Protein AF-A0A961UDX6-F1 (afdb_monomer_lite)

Radius of gyration: 28.84 Å; chains: 1; bounding box: 49×38×70 Å

Foldseek 3Di:
DDDDDDDDDPPVLVPPADLVVVLVVLCVVPVPDDPVVSVVVSVVQCPDPVRVSNVVVVVVRVCVVVVCVVVVVDDPVVVVVVVVVVVVVVVVVVVVVVVVCVVVCLPLQQQDQAPVRHGLQAAFLLSLVVSDQLSVLVSVVHPRGDGCNVPDDSVRSVVSVVVSVD

pLDDT: mean 80.29, std 15.86, range [28.66, 96.31]

Secondary structure (DSSP, 8-state):
-----SSS--GGGGGT--HHHHHHHHHHH-TT--HHHHHHHHHHHHTSGGGHHHHHHHHHHHHHHHHHHHH----HHHHHHHHHHHHHHHHHHHHHHHHHHHHH----GGGPBPTTSSBGGG-BHHHHHHH-TTHHHHHTTS-TTSBHHHH--HHHHHHHHHHTT-

Structure (mmCIF, N/CA/C/O backbone):
data_AF-A0A961UDX6-F1
#
_entry.id   AF-A0A961UDX6-F1
#
loop_
_atom_site.group_PDB
_atom_site.id
_atom_site.type_symbol
_atom_site.label_atom_id
_atom_site.label_alt_id
_atom_site.label_comp_id
_atom_site.label_asym_id
_atom_site.label_entity_id
_atom_site.label_seq_id
_atom_site.pdbx_PDB_ins_code
_atom_site.Cartn_x
_atom_site.Cartn_y
_atom_site.Cartn_z
_atom_site.occupancy
_atom_site.B_iso_or_equiv
_atom_site.auth_seq_id
_atom_site.auth_comp_id
_atom_site.auth_asym_id
_atom_site.auth_atom_id
_atom_site.pdbx_PDB_model_num
ATOM 1 N N . MET A 1 1 ? -18.328 -7.928 -26.769 1.00 34.62 1 MET A N 1
ATOM 2 C CA . MET A 1 1 ? -16.933 -7.545 -27.084 1.00 34.62 1 MET A CA 1
ATOM 3 C C . MET A 1 1 ? -16.506 -6.452 -26.120 1.00 34.62 1 MET A C 1
ATOM 5 O O . MET A 1 1 ? -17.179 -5.434 -26.041 1.00 34.62 1 MET A O 1
ATOM 9 N N . LEU A 1 2 ? -15.476 -6.706 -25.313 1.00 28.66 2 LEU A N 1
ATOM 10 C CA . LEU A 1 2 ? -15.042 -5.819 -24.230 1.00 28.66 2 LEU A CA 1
ATOM 11 C C . LEU A 1 2 ? -14.254 -4.624 -24.786 1.00 28.66 2 LEU A C 1
ATOM 13 O O . LEU A 1 2 ? -13.163 -4.793 -25.325 1.00 28.66 2 LEU A O 1
ATOM 17 N N . TYR A 1 3 ? -14.798 -3.418 -24.611 1.00 35.62 3 TYR A N 1
ATOM 18 C CA . TYR A 1 3 ? -14.091 -2.153 -24.811 1.00 35.62 3 TYR A CA 1
ATOM 19 C C . TYR A 1 3 ? -13.040 -1.981 -23.711 1.00 35.62 3 TYR A C 1
ATOM 21 O O . TYR A 1 3 ? -13.365 -1.660 -22.568 1.00 35.62 3 TYR A O 1
ATOM 29 N N . THR A 1 4 ? -11.766 -2.198 -24.039 1.00 41.59 4 THR A N 1
ATOM 30 C CA . THR A 1 4 ? -10.669 -1.954 -23.098 1.00 41.59 4 THR A CA 1
ATOM 31 C C . THR A 1 4 ? -10.015 -0.598 -23.334 1.00 41.59 4 THR A C 1
ATOM 33 O O . THR A 1 4 ? -9.222 -0.453 -24.258 1.00 41.59 4 THR A O 1
ATOM 36 N N . GLY A 1 5 ? -10.338 0.339 -22.441 1.00 35.03 5 GLY A N 1
ATOM 37 C CA . GLY A 1 5 ? -9.462 1.365 -21.865 1.00 35.03 5 GLY A CA 1
ATOM 38 C C . GLY A 1 5 ? -8.325 1.916 -22.724 1.00 35.03 5 GLY A C 1
ATOM 39 O O . GLY A 1 5 ? -7.225 1.372 -22.749 1.00 35.03 5 GLY A O 1
ATOM 40 N N . THR A 1 6 ? -8.599 3.070 -23.317 1.00 43.06 6 THR A N 1
ATOM 41 C CA . THR A 1 6 ? -7.657 4.135 -23.667 1.00 43.06 6 THR A CA 1
ATOM 42 C C . THR A 1 6 ? -6.760 4.522 -22.480 1.00 43.06 6 THR A C 1
ATOM 44 O O . THR A 1 6 ? -7.272 4.721 -21.379 1.00 43.06 6 THR A O 1
ATOM 47 N N . TYR A 1 7 ? -5.469 4.732 -22.760 1.00 42.25 7 TYR A N 1
ATOM 48 C CA . TYR A 1 7 ? -4.386 5.269 -21.912 1.00 42.25 7 TYR A CA 1
ATOM 49 C C . TYR A 1 7 ? -3.498 4.273 -21.149 1.00 42.25 7 TYR A C 1
ATOM 51 O O . TYR A 1 7 ? -3.915 3.605 -20.206 1.00 42.25 7 TYR A O 1
ATOM 59 N N . GLY A 1 8 ? -2.211 4.322 -21.514 1.00 43.28 8 GLY A N 1
ATOM 60 C CA . GLY A 1 8 ? -1.088 3.662 -20.856 1.00 43.28 8 GLY A CA 1
ATOM 61 C C . GLY A 1 8 ? -0.710 2.369 -21.560 1.00 43.28 8 GLY A C 1
ATOM 62 O O . GLY A 1 8 ? -1.565 1.505 -21.739 1.00 43.28 8 GLY A O 1
ATOM 63 N N . ALA A 1 9 ? 0.559 2.238 -21.960 1.00 41.34 9 ALA A N 1
ATOM 64 C CA . ALA A 1 9 ? 1.122 0.975 -22.422 1.00 41.34 9 ALA A CA 1
ATOM 65 C C . ALA A 1 9 ? 0.704 -0.125 -21.436 1.00 41.34 9 ALA A C 1
ATOM 67 O O . ALA A 1 9 ? 1.114 -0.128 -20.272 1.00 41.34 9 ALA A O 1
ATOM 68 N N . LYS A 1 10 ? -0.212 -1.001 -21.868 1.00 45.91 10 LYS A N 1
ATOM 69 C CA . LYS A 1 10 ? -0.637 -2.132 -21.053 1.00 45.91 10 LYS A CA 1
ATOM 70 C C . LYS A 1 10 ? 0.609 -2.953 -20.743 1.00 45.91 10 LYS A C 1
ATOM 72 O O . LYS A 1 10 ? 1.484 -3.109 -21.586 1.00 45.91 10 LYS A O 1
ATOM 77 N N . VAL A 1 11 ? 0.597 -3.539 -19.555 1.00 48.47 11 VAL A N 1
ATOM 78 C CA . VAL A 1 11 ? 1.482 -4.550 -18.943 1.00 48.47 11 VAL A CA 1
ATOM 79 C C . VAL A 1 11 ? 1.931 -5.707 -19.881 1.00 48.47 11 VAL A C 1
ATOM 81 O O . VAL A 1 11 ? 2.651 -6.604 -19.470 1.00 48.47 11 VAL A O 1
ATOM 84 N N . GLN A 1 12 ? 1.536 -5.727 -21.157 1.00 42.12 12 GLN A N 1
ATOM 85 C CA . GLN A 1 12 ? 1.793 -6.802 -22.112 1.00 42.12 12 GLN A CA 1
ATOM 86 C C . GLN A 1 12 ? 3.222 -6.880 -22.671 1.00 42.12 12 GLN A C 1
ATOM 88 O O . GLN A 1 12 ? 3.606 -7.983 -23.049 1.00 42.12 12 GLN A O 1
ATOM 93 N N . SER A 1 13 ? 4.032 -5.814 -22.674 1.00 49.88 13 SER A N 1
ATOM 94 C CA . SER A 1 13 ? 5.446 -5.920 -23.100 1.00 49.88 13 SER A CA 1
ATOM 95 C C . SER A 1 13 ? 6.355 -6.611 -22.065 1.00 49.88 13 SER A C 1
ATOM 97 O O . SER A 1 13 ? 7.518 -6.881 -22.332 1.00 49.88 13 SER A O 1
ATOM 99 N N . TRP A 1 14 ? 5.820 -6.979 -20.894 1.00 50.09 14 TRP A N 1
ATOM 100 C CA . TRP A 1 14 ? 6.578 -7.446 -19.726 1.00 50.09 14 TRP A CA 1
ATOM 101 C C . TRP A 1 14 ? 6.779 -8.968 -19.665 1.00 50.09 14 TRP A C 1
ATOM 103 O O . TRP A 1 14 ? 7.085 -9.500 -18.603 1.00 50.09 14 TRP A O 1
ATOM 113 N N . LYS A 1 15 ? 6.552 -9.705 -20.759 1.00 54.94 15 LYS A N 1
ATOM 114 C CA . LYS A 1 15 ? 6.596 -11.179 -20.715 1.00 54.94 15 LYS A CA 1
ATOM 115 C C . LYS A 1 15 ? 7.962 -11.804 -21.009 1.00 54.94 15 LYS A C 1
ATOM 117 O O . LYS A 1 15 ? 8.092 -12.997 -20.763 1.00 54.94 15 LYS A O 1
ATOM 122 N N . LYS A 1 16 ? 8.944 -11.059 -21.533 1.00 61.50 16 LYS A N 1
ATOM 123 C CA . LYS A 1 16 ? 10.263 -11.625 -21.885 1.00 61.50 16 LYS A CA 1
ATOM 124 C C . LYS A 1 16 ? 11.450 -10.916 -21.227 1.00 61.50 16 LYS A C 1
ATOM 126 O O . LYS A 1 16 ? 12.248 -11.593 -20.595 1.00 61.50 16 LYS A O 1
ATOM 131 N N . ALA A 1 17 ? 11.500 -9.581 -21.247 1.00 72.88 17 ALA A N 1
ATOM 132 C CA . ALA A 1 17 ? 12.573 -8.811 -20.614 1.00 72.88 17 ALA A CA 1
ATOM 133 C C . ALA A 1 17 ? 11.999 -7.672 -19.757 1.00 72.88 17 ALA A C 1
ATOM 135 O O . ALA A 1 17 ? 11.496 -6.674 -20.267 1.00 72.88 17 ALA A O 1
ATOM 136 N N . ASN A 1 18 ? 12.034 -7.834 -18.431 1.00 82.94 18 ASN A N 1
ATOM 137 C CA . ASN A 1 18 ? 11.589 -6.832 -17.461 1.00 82.94 18 ASN A CA 1
ATOM 138 C C . ASN A 1 18 ? 12.797 -6.106 -16.826 1.00 82.94 18 ASN A C 1
ATOM 140 O O . ASN A 1 18 ? 13.431 -6.657 -15.921 1.00 82.94 18 ASN A O 1
ATOM 144 N N . PRO A 1 19 ? 13.107 -4.852 -17.208 1.00 84.25 19 PRO A N 1
ATOM 145 C CA . PRO A 1 19 ? 14.265 -4.124 -16.676 1.00 84.25 19 PRO A CA 1
ATOM 146 C C . PRO A 1 19 ? 14.248 -3.940 -15.150 1.00 84.25 19 PRO A C 1
ATOM 148 O O . PRO A 1 19 ? 15.298 -3.775 -14.529 1.00 84.25 19 PRO A O 1
ATOM 151 N N . ARG A 1 20 ? 13.068 -4.006 -14.509 1.00 85.69 20 ARG A N 1
ATOM 152 C CA . ARG A 1 20 ? 12.970 -3.973 -13.041 1.00 85.69 20 ARG A CA 1
ATOM 153 C C . ARG A 1 20 ? 13.504 -5.240 -12.387 1.00 85.69 20 ARG A C 1
ATOM 155 O O . ARG A 1 20 ? 14.054 -5.150 -11.296 1.00 85.69 20 ARG A O 1
ATOM 162 N N . GLU A 1 21 ? 13.343 -6.397 -13.020 1.00 88.00 21 GLU A N 1
ATOM 163 C CA . GLU A 1 21 ? 13.898 -7.655 -12.513 1.00 88.00 21 GLU A CA 1
ATOM 164 C C . GLU A 1 21 ? 15.419 -7.666 -12.619 1.00 88.00 21 GLU A C 1
ATOM 166 O O . GLU A 1 21 ? 16.085 -8.096 -11.682 1.00 88.00 21 GLU A O 1
ATOM 171 N N . LEU A 1 22 ? 15.978 -7.127 -13.708 1.00 89.06 22 LEU A N 1
ATOM 172 C CA . LEU A 1 22 ? 17.423 -6.928 -13.835 1.00 89.06 22 LEU A CA 1
ATOM 173 C C . LEU A 1 22 ? 17.958 -6.016 -12.719 1.00 89.06 22 LEU A C 1
ATOM 175 O O . LEU A 1 22 ? 18.871 -6.403 -11.995 1.00 89.06 22 LEU A O 1
ATOM 179 N N . LEU A 1 23 ? 17.335 -4.852 -12.505 1.00 91.75 23 LEU A N 1
ATOM 180 C CA . LEU A 1 23 ? 17.730 -3.945 -11.423 1.00 91.75 23 LEU A CA 1
ATOM 181 C C . LEU A 1 23 ? 17.594 -4.593 -10.035 1.00 91.75 23 LEU A C 1
ATOM 183 O O . LEU A 1 23 ? 18.471 -4.422 -9.192 1.00 91.75 23 LEU A O 1
ATOM 187 N N . LYS A 1 24 ? 16.518 -5.350 -9.793 1.00 92.75 24 LYS A N 1
ATOM 188 C CA . LYS A 1 24 ? 16.330 -6.067 -8.528 1.00 92.75 24 LYS A CA 1
ATOM 189 C C . LYS A 1 24 ? 17.439 -7.094 -8.294 1.00 92.75 24 LYS A C 1
ATOM 191 O O . LYS A 1 24 ? 18.025 -7.085 -7.220 1.00 92.75 24 LYS A O 1
ATOM 196 N N . ARG A 1 25 ? 17.779 -7.910 -9.300 1.00 92.88 25 ARG A N 1
ATOM 197 C CA . ARG A 1 25 ? 18.896 -8.868 -9.210 1.00 92.88 25 ARG A CA 1
ATOM 198 C C . ARG A 1 25 ? 20.214 -8.182 -8.845 1.00 92.88 25 ARG A C 1
ATOM 200 O O . ARG A 1 25 ? 20.966 -8.713 -8.038 1.00 92.88 25 ARG A O 1
ATOM 207 N N . LEU A 1 26 ? 20.472 -6.992 -9.389 1.00 94.19 26 LEU A N 1
ATOM 208 C CA . LEU A 1 26 ? 21.683 -6.228 -9.079 1.00 94.19 26 LEU A CA 1
ATOM 209 C C . LEU A 1 26 ? 21.705 -5.691 -7.645 1.00 94.19 26 LEU A C 1
ATOM 211 O O . LEU A 1 26 ? 22.758 -5.736 -7.015 1.00 94.19 26 LEU A O 1
ATOM 215 N N . ILE A 1 27 ? 20.565 -5.218 -7.132 1.00 95.88 27 ILE A N 1
ATOM 216 C CA . ILE A 1 27 ? 20.422 -4.783 -5.733 1.00 95.88 27 ILE A CA 1
ATOM 217 C C . ILE A 1 27 ? 20.616 -5.972 -4.790 1.00 95.88 27 ILE A C 1
ATOM 219 O O . ILE A 1 27 ? 21.406 -5.888 -3.854 1.00 95.88 27 ILE A O 1
ATOM 223 N N . ASP A 1 28 ? 19.935 -7.084 -5.066 1.00 96.25 28 ASP A N 1
ATOM 224 C CA . ASP A 1 28 ? 19.988 -8.287 -4.234 1.00 96.25 28 ASP A CA 1
ATOM 225 C C . ASP A 1 28 ? 21.403 -8.906 -4.243 1.00 96.25 28 ASP A C 1
ATOM 227 O O . ASP A 1 28 ? 21.875 -9.387 -3.215 1.00 96.25 28 ASP A O 1
ATOM 231 N N . GLY A 1 29 ? 22.117 -8.834 -5.375 1.00 96.00 29 GLY A N 1
ATOM 232 C CA . GLY A 1 29 ? 23.511 -9.274 -5.504 1.00 96.00 29 GLY A CA 1
ATOM 233 C C . GLY A 1 29 ? 24.549 -8.328 -4.887 1.00 96.00 29 GLY A C 1
ATOM 234 O O . GLY A 1 29 ? 25.699 -8.723 -4.712 1.00 96.00 29 GLY A O 1
ATOM 235 N N . HIS A 1 30 ? 24.165 -7.095 -4.539 1.00 95.81 30 HIS A N 1
ATOM 236 C CA . HIS A 1 30 ? 25.056 -6.089 -3.954 1.00 95.81 30 HIS A CA 1
ATOM 237 C C . HIS A 1 30 ? 24.346 -5.300 -2.831 1.00 95.81 30 HIS A C 1
ATOM 239 O O . HIS A 1 30 ? 24.138 -4.090 -2.956 1.00 95.81 30 HIS A O 1
ATOM 245 N N . PRO A 1 31 ? 23.993 -5.949 -1.704 1.00 93.00 31 PRO A N 1
ATOM 246 C CA . PRO A 1 31 ? 23.077 -5.404 -0.690 1.00 93.00 31 PRO A CA 1
ATOM 247 C C . PRO A 1 31 ? 23.581 -4.152 0.046 1.00 93.00 31 PRO A C 1
ATOM 249 O O . PRO A 1 31 ? 22.808 -3.482 0.727 1.00 93.00 31 PRO A O 1
ATOM 252 N N . SER A 1 32 ? 24.866 -3.817 -0.080 1.00 95.56 32 SER A N 1
ATOM 253 C CA . SER A 1 32 ? 25.478 -2.619 0.516 1.00 95.56 32 SER A CA 1
ATOM 254 C C . SER A 1 32 ? 26.075 -1.670 -0.522 1.00 95.56 32 SER A C 1
ATOM 256 O O . SER A 1 32 ? 26.763 -0.720 -0.156 1.00 95.56 32 SER A O 1
ATOM 258 N N . ALA A 1 33 ? 25.851 -1.921 -1.815 1.00 95.06 33 ALA A N 1
ATOM 259 C CA . ALA A 1 33 ? 26.366 -1.047 -2.852 1.00 95.06 33 ALA A CA 1
ATOM 260 C C . ALA A 1 33 ? 25.621 0.286 -2.885 1.00 95.06 33 ALA A C 1
ATOM 262 O O . ALA A 1 33 ? 24.397 0.366 -2.759 1.00 95.06 33 ALA A O 1
ATOM 263 N N . GLU A 1 34 ? 26.377 1.348 -3.135 1.00 96.19 34 GLU A N 1
ATOM 264 C CA . GLU A 1 34 ? 25.799 2.655 -3.379 1.00 96.19 34 GLU A CA 1
ATOM 265 C C . GLU A 1 34 ? 25.036 2.695 -4.707 1.00 96.19 34 GLU A C 1
ATOM 267 O O . GLU A 1 34 ? 25.327 1.984 -5.673 1.00 96.19 34 GLU A O 1
ATOM 272 N N . LYS A 1 35 ? 24.076 3.617 -4.792 1.00 95.81 35 LYS A N 1
ATOM 273 C CA . LYS A 1 35 ? 23.273 3.838 -5.999 1.00 95.81 35 LYS A CA 1
ATOM 274 C C . LYS A 1 35 ? 24.127 4.112 -7.247 1.00 95.81 35 LYS A C 1
ATOM 276 O O . LYS A 1 35 ? 23.757 3.688 -8.338 1.00 95.81 35 LYS A O 1
ATOM 281 N N . SER A 1 36 ? 25.231 4.842 -7.097 1.00 95.94 36 SER A N 1
ATOM 282 C CA . SER A 1 36 ? 26.183 5.162 -8.172 1.00 95.94 36 SER A CA 1
ATOM 283 C C . SER A 1 36 ? 26.792 3.893 -8.773 1.00 95.94 36 SER A C 1
ATOM 285 O O . SER A 1 36 ? 26.788 3.726 -9.991 1.00 95.94 36 SER A O 1
ATOM 287 N N . PHE A 1 37 ? 27.229 2.969 -7.919 1.00 96.31 37 PHE A N 1
ATOM 288 C CA . PHE A 1 37 ? 27.747 1.667 -8.319 1.00 96.31 37 PHE A CA 1
ATOM 289 C C . PHE A 1 37 ? 26.682 0.837 -9.043 1.00 96.31 37 PHE A C 1
ATOM 291 O O . PHE A 1 37 ? 26.925 0.338 -10.139 1.00 96.31 37 PHE A O 1
ATOM 298 N N . LEU A 1 38 ? 25.473 0.749 -8.479 1.00 95.56 38 LEU A N 1
ATOM 299 C CA . LEU A 1 38 ? 24.367 0.002 -9.087 1.00 95.56 38 LEU A CA 1
ATOM 300 C C . LEU A 1 38 ? 23.971 0.555 -10.462 1.00 95.56 38 LEU A C 1
ATOM 302 O O . LEU A 1 38 ? 23.612 -0.214 -11.347 1.00 95.56 38 LEU A O 1
ATOM 306 N N . LEU A 1 39 ? 24.061 1.873 -10.666 1.00 93.81 39 LEU A N 1
ATOM 307 C CA . LEU A 1 39 ? 23.821 2.496 -11.968 1.00 93.81 39 LEU A CA 1
ATOM 308 C C . LEU A 1 39 ? 24.879 2.089 -13.000 1.00 93.81 39 LEU A C 1
ATOM 310 O O . LEU A 1 39 ? 24.526 1.791 -14.140 1.00 93.81 39 LEU A O 1
ATOM 314 N N . VAL A 1 40 ? 26.156 2.069 -12.609 1.00 96.00 40 VAL A N 1
ATOM 315 C CA . VAL A 1 40 ? 27.245 1.604 -13.482 1.00 96.00 40 VAL A CA 1
ATOM 316 C C . VAL A 1 40 ? 27.038 0.134 -13.840 1.00 96.00 40 VAL A C 1
ATOM 318 O O . VAL A 1 40 ? 27.060 -0.201 -15.019 1.00 96.00 40 VAL A O 1
ATOM 321 N N . LYS A 1 41 ? 26.721 -0.717 -12.858 1.00 94.50 41 LYS A N 1
ATOM 322 C CA . LYS A 1 41 ? 26.436 -2.140 -13.092 1.00 94.50 41 LYS A CA 1
ATOM 323 C C . LYS A 1 41 ? 25.220 -2.379 -13.969 1.00 94.50 41 LYS A C 1
ATOM 325 O O . LYS A 1 41 ? 25.289 -3.171 -14.898 1.00 94.50 41 LYS A O 1
ATOM 330 N N . LEU A 1 42 ? 24.132 -1.650 -13.743 1.00 93.69 42 LEU A N 1
ATOM 331 C CA . LEU A 1 42 ? 22.964 -1.730 -14.612 1.00 93.69 42 LEU A CA 1
ATOM 332 C C . LEU A 1 42 ? 23.318 -1.341 -16.049 1.00 93.69 42 LEU A C 1
ATOM 334 O O . LEU A 1 42 ? 22.865 -1.987 -16.985 1.00 93.69 42 LEU A O 1
ATOM 338 N N . ARG A 1 43 ? 24.130 -0.295 -16.229 1.00 92.19 43 ARG A N 1
ATOM 339 C CA . ARG A 1 43 ? 24.589 0.118 -17.553 1.00 92.19 43 ARG A CA 1
ATOM 340 C C . ARG A 1 43 ? 25.409 -0.988 -18.218 1.00 92.19 43 ARG A C 1
ATOM 342 O O . ARG A 1 43 ? 25.123 -1.309 -19.362 1.00 92.19 43 ARG A O 1
ATOM 349 N N . GLU A 1 44 ? 26.388 -1.558 -17.519 1.00 93.19 44 GLU A N 1
ATOM 350 C CA . GLU A 1 44 ? 27.204 -2.673 -18.024 1.00 93.19 44 GLU A CA 1
ATOM 351 C C . GLU A 1 44 ? 26.328 -3.848 -18.484 1.00 93.19 44 GLU A C 1
ATOM 353 O O . GLU A 1 44 ? 26.460 -4.297 -19.619 1.00 93.19 44 GLU A O 1
ATOM 358 N N . GLU A 1 45 ? 25.372 -4.269 -17.654 1.00 91.44 45 GLU A N 1
ATOM 359 C CA . GLU A 1 45 ? 24.449 -5.365 -17.972 1.00 91.44 45 GLU A CA 1
ATOM 360 C C . GLU A 1 45 ? 23.564 -5.074 -19.187 1.00 91.44 45 GLU A C 1
ATOM 362 O O . GLU A 1 45 ? 23.335 -5.965 -19.997 1.00 91.44 45 GLU A O 1
ATOM 367 N N . LEU A 1 46 ? 23.072 -3.839 -19.341 1.00 89.50 46 LEU A N 1
ATOM 368 C CA . LEU A 1 46 ? 22.216 -3.448 -20.469 1.00 89.50 46 LEU A CA 1
ATOM 369 C C . LEU A 1 46 ? 22.958 -3.400 -21.810 1.00 89.50 46 LEU A C 1
ATOM 371 O O . LEU A 1 46 ? 22.321 -3.518 -22.853 1.00 89.50 46 LEU A O 1
ATOM 375 N N . PHE A 1 47 ? 24.275 -3.187 -21.791 1.00 87.81 47 PHE A N 1
ATOM 376 C CA . PHE A 1 47 ? 25.114 -3.200 -22.992 1.00 87.81 47 PHE A CA 1
ATOM 377 C C . PHE A 1 47 ? 25.702 -4.584 -23.297 1.00 87.81 47 PHE A C 1
ATOM 379 O O . PHE A 1 47 ? 26.387 -4.736 -24.306 1.00 87.81 47 PHE A O 1
ATOM 386 N N . HIS A 1 48 ? 25.435 -5.589 -22.460 1.00 89.31 48 HIS A N 1
ATOM 387 C CA . HIS A 1 48 ? 25.821 -6.967 -22.731 1.00 89.31 48 HIS A CA 1
ATOM 388 C C . HIS A 1 48 ? 24.936 -7.561 -23.839 1.00 89.31 48 HIS A C 1
ATOM 390 O O . HIS A 1 48 ? 23.714 -7.414 -23.798 1.00 89.31 48 HIS A O 1
ATOM 396 N N . GLU A 1 49 ? 25.533 -8.252 -24.815 1.00 79.62 49 GLU A N 1
ATOM 397 C CA . GLU A 1 49 ? 24.821 -8.750 -26.008 1.00 79.62 49 GLU A CA 1
ATOM 398 C C . GLU A 1 49 ? 23.652 -9.685 -25.655 1.00 79.62 49 GLU A C 1
ATOM 400 O O . GLU A 1 49 ? 22.575 -9.589 -26.239 1.00 79.62 49 GLU A O 1
ATOM 405 N N . GLU A 1 50 ? 23.821 -10.522 -24.629 1.00 82.75 50 GLU A N 1
ATOM 406 C CA . GLU A 1 50 ? 22.784 -11.446 -24.136 1.00 82.75 50 GLU A CA 1
ATOM 407 C C . GLU A 1 50 ? 21.584 -10.746 -23.468 1.00 82.75 50 GLU A C 1
ATOM 409 O O . GLU A 1 50 ? 20.539 -11.360 -23.265 1.00 82.75 50 GLU A O 1
ATOM 414 N N . ASN A 1 51 ? 21.714 -9.461 -23.131 1.00 84.69 51 ASN A N 1
ATOM 415 C CA . ASN A 1 51 ? 20.710 -8.681 -22.407 1.00 84.69 51 ASN A CA 1
ATOM 416 C C . ASN A 1 51 ? 20.088 -7.565 -23.263 1.00 84.69 51 ASN A C 1
ATOM 418 O O . ASN A 1 51 ? 19.367 -6.716 -22.728 1.00 84.69 51 ASN A O 1
ATOM 422 N N . ILE A 1 52 ? 20.333 -7.552 -24.578 1.00 85.50 52 ILE A N 1
ATOM 423 C CA . ILE A 1 52 ? 19.878 -6.481 -25.478 1.00 85.50 52 ILE A CA 1
ATOM 424 C C . ILE A 1 52 ? 18.357 -6.258 -25.425 1.00 85.50 52 ILE A C 1
ATOM 426 O O . ILE A 1 52 ? 17.896 -5.118 -25.485 1.00 85.50 52 ILE A O 1
ATOM 430 N N . GLU A 1 53 ? 17.578 -7.317 -25.184 1.00 85.38 53 GLU A N 1
ATOM 431 C CA . GLU A 1 53 ? 16.118 -7.245 -25.038 1.00 85.38 53 GLU A CA 1
ATOM 432 C C . GLU A 1 53 ? 15.681 -6.317 -23.884 1.00 85.38 53 GLU A C 1
ATOM 434 O O . GLU A 1 53 ? 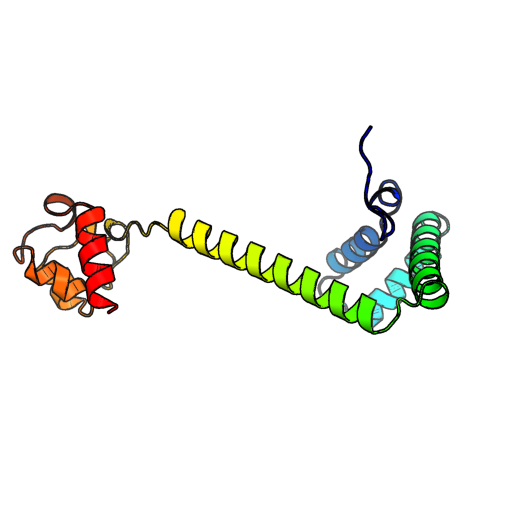14.650 -5.645 -23.970 1.00 85.38 53 GLU A O 1
ATOM 439 N N . TYR A 1 54 ? 16.465 -6.226 -22.798 1.00 85.25 54 TYR A N 1
ATOM 440 C CA . TYR A 1 54 ? 16.176 -5.301 -21.697 1.00 85.25 54 TYR A CA 1
ATOM 441 C C . TYR A 1 54 ? 16.375 -3.844 -22.118 1.00 85.25 54 TYR A C 1
ATOM 443 O O . TYR A 1 54 ? 15.583 -2.980 -21.731 1.00 85.25 54 TYR A O 1
ATOM 451 N N . LEU A 1 55 ? 17.415 -3.563 -22.908 1.00 86.19 55 LEU A N 1
ATOM 452 C CA . LEU A 1 55 ? 17.694 -2.224 -23.418 1.00 86.19 55 LEU A CA 1
ATOM 453 C C . LEU A 1 55 ? 16.606 -1.776 -24.398 1.00 86.19 55 LEU A C 1
ATOM 455 O O . LEU A 1 55 ? 16.085 -0.667 -24.262 1.00 86.19 55 LEU A O 1
ATOM 459 N N . GLU A 1 56 ? 16.207 -2.649 -25.324 1.00 85.44 56 GLU A N 1
ATOM 460 C CA . GLU A 1 56 ? 15.107 -2.390 -26.259 1.00 85.44 56 GLU A CA 1
ATOM 461 C C . GLU A 1 56 ? 13.804 -2.072 -25.516 1.00 85.44 56 GLU A C 1
ATOM 463 O O . GLU A 1 56 ? 13.177 -1.043 -25.780 1.00 85.44 56 GLU A O 1
ATOM 468 N N . ALA A 1 57 ? 13.449 -2.875 -24.506 1.00 85.31 57 ALA A N 1
ATOM 469 C CA . ALA A 1 57 ? 12.265 -2.640 -23.682 1.00 85.31 57 ALA A CA 1
ATOM 470 C C . ALA A 1 57 ? 12.319 -1.295 -22.930 1.00 85.31 57 ALA A C 1
ATOM 472 O O . ALA A 1 57 ? 11.304 -0.597 -22.811 1.00 85.31 57 ALA A O 1
ATOM 473 N N . MET A 1 58 ? 13.493 -0.895 -22.422 1.00 85.56 58 MET A N 1
ATOM 474 C CA . MET A 1 58 ? 13.670 0.410 -21.772 1.00 85.56 58 MET A CA 1
ATOM 475 C C . MET A 1 58 ? 13.503 1.572 -22.754 1.00 85.56 58 MET A C 1
ATOM 477 O O . MET A 1 58 ? 12.853 2.565 -22.411 1.00 85.56 58 MET A O 1
ATOM 481 N N . ILE A 1 59 ? 14.069 1.453 -23.958 1.00 87.31 59 ILE A N 1
ATOM 482 C CA . ILE A 1 59 ? 13.976 2.471 -25.009 1.00 87.31 59 ILE A CA 1
ATOM 483 C C . ILE A 1 59 ? 12.532 2.610 -25.486 1.00 87.31 59 ILE A C 1
ATOM 485 O O . ILE A 1 59 ? 12.023 3.729 -25.536 1.00 87.31 59 ILE A O 1
ATOM 489 N N . GLU A 1 60 ? 11.849 1.501 -25.773 1.00 84.75 60 GLU A N 1
ATOM 490 C CA . GLU A 1 60 ? 10.450 1.503 -26.206 1.00 84.75 60 GLU A CA 1
ATOM 491 C C . GLU A 1 60 ? 9.554 2.169 -25.152 1.00 84.75 60 GLU A C 1
ATOM 493 O O . GLU A 1 60 ? 8.769 3.069 -25.465 1.00 84.75 60 GLU A O 1
ATOM 498 N N . TYR A 1 61 ? 9.721 1.807 -23.876 1.00 82.88 61 TYR A N 1
ATOM 499 C CA . TYR A 1 61 ? 8.973 2.417 -22.778 1.00 82.88 61 TYR A CA 1
ATOM 500 C C . TYR A 1 61 ? 9.241 3.920 -22.654 1.00 82.88 61 TYR A C 1
ATOM 502 O O . TYR A 1 61 ? 8.306 4.715 -22.494 1.00 82.88 61 TYR A O 1
ATOM 510 N N . TRP A 1 62 ? 10.513 4.324 -22.704 1.00 87.12 62 TRP A N 1
ATOM 511 C CA . TRP A 1 62 ? 10.879 5.734 -22.654 1.00 87.12 62 TRP A CA 1
ATOM 512 C C . TRP A 1 62 ? 10.260 6.487 -23.834 1.00 87.12 62 TRP A C 1
ATOM 514 O O . TRP A 1 62 ? 9.628 7.525 -23.624 1.00 87.12 62 TRP A O 1
ATOM 524 N N . PHE A 1 63 ? 10.367 5.944 -25.047 1.00 86.00 63 PHE A N 1
ATOM 525 C CA . PHE A 1 63 ? 9.829 6.553 -26.254 1.00 86.00 63 PHE A CA 1
ATOM 526 C C . PHE A 1 63 ? 8.315 6.719 -26.162 1.00 86.00 63 PHE A C 1
ATOM 528 O O . PHE A 1 63 ? 7.834 7.839 -26.275 1.00 86.00 63 PHE A O 1
ATOM 535 N N . ILE A 1 64 ? 7.562 5.652 -25.878 1.00 81.94 64 ILE A N 1
ATOM 536 C CA . ILE A 1 64 ? 6.095 5.691 -25.802 1.00 81.94 64 ILE A CA 1
ATOM 537 C C . ILE A 1 64 ? 5.628 6.739 -24.785 1.00 81.94 64 ILE A C 1
ATOM 539 O O . ILE A 1 64 ? 4.767 7.567 -25.092 1.00 81.94 64 ILE A O 1
ATOM 543 N N . ASN A 1 65 ? 6.213 6.761 -23.585 1.00 79.62 65 ASN A N 1
ATOM 544 C CA . ASN A 1 65 ? 5.798 7.708 -22.548 1.00 79.62 65 ASN A CA 1
ATOM 545 C C . ASN A 1 65 ? 6.091 9.162 -22.914 1.00 79.62 65 ASN A C 1
ATOM 547 O O . ASN A 1 65 ? 5.248 10.036 -22.691 1.00 79.62 65 ASN A O 1
ATOM 551 N N . ASN A 1 66 ? 7.267 9.433 -23.480 1.00 82.19 66 ASN A N 1
ATOM 552 C CA . ASN A 1 66 ? 7.643 10.790 -23.862 1.00 82.19 66 ASN A CA 1
ATOM 553 C C . ASN A 1 66 ? 6.900 11.236 -25.121 1.00 82.19 66 ASN A C 1
ATOM 555 O O . ASN A 1 66 ? 6.370 12.343 -25.152 1.00 82.19 66 ASN A O 1
ATOM 559 N N . TYR A 1 67 ? 6.765 10.362 -26.116 1.00 82.75 67 TYR A N 1
ATOM 560 C CA . TYR A 1 67 ? 6.002 10.619 -27.331 1.00 82.75 67 TYR A CA 1
ATOM 561 C C . TYR A 1 67 ? 4.551 10.966 -27.001 1.00 82.75 67 TYR A C 1
ATOM 563 O O . TYR A 1 67 ? 4.061 12.014 -27.420 1.00 82.75 67 TYR A O 1
ATOM 571 N N . HIS A 1 68 ? 3.874 10.166 -26.169 1.00 75.81 68 HIS A N 1
ATOM 572 C CA . HIS A 1 68 ? 2.514 10.493 -25.745 1.00 75.81 68 HIS A CA 1
ATOM 573 C C . HIS A 1 68 ? 2.450 11.802 -24.961 1.00 75.81 68 HIS A C 1
ATOM 575 O O . HIS A 1 68 ? 1.551 12.595 -25.216 1.00 75.81 68 HIS A O 1
ATOM 581 N N . SER A 1 69 ? 3.400 12.074 -24.063 1.00 73.12 69 SER A N 1
ATOM 582 C CA . SER A 1 69 ? 3.437 13.346 -23.327 1.00 73.12 69 SER A CA 1
ATOM 583 C C . SER A 1 69 ? 3.653 14.568 -24.231 1.00 73.12 69 SER A C 1
ATOM 585 O O . SER A 1 69 ? 3.272 15.684 -23.858 1.00 73.12 69 SER A O 1
ATOM 587 N N . LEU A 1 70 ? 4.313 14.393 -25.374 1.00 78.94 70 LEU A N 1
ATOM 588 C CA . LEU A 1 70 ? 4.623 15.468 -26.311 1.00 78.94 70 LEU A CA 1
ATOM 589 C C . LEU A 1 70 ? 3.508 15.673 -27.341 1.00 78.94 70 LEU A C 1
ATOM 591 O O . LEU A 1 70 ? 3.119 16.814 -27.574 1.00 78.94 70 LEU A O 1
ATOM 595 N N . VAL A 1 71 ? 2.972 14.589 -27.905 1.00 78.50 71 VAL A N 1
ATOM 596 C CA . VAL A 1 71 ? 1.930 14.618 -28.945 1.00 78.50 71 VAL A CA 1
ATOM 597 C C . VAL A 1 71 ? 0.543 14.808 -28.344 1.00 78.50 71 VAL A C 1
ATOM 599 O O . VAL A 1 71 ? -0.232 15.644 -28.799 1.00 78.50 71 VAL A O 1
ATOM 602 N N . PHE A 1 72 ? 0.238 14.079 -27.275 1.00 68.06 72 PHE A N 1
ATOM 603 C CA . PHE A 1 72 ? -1.002 14.230 -26.530 1.00 68.06 72 PHE A CA 1
ATOM 604 C C . PHE A 1 72 ? -0.701 15.068 -25.297 1.00 68.06 72 PHE A C 1
ATOM 606 O O . PHE A 1 72 ? -0.511 14.555 -24.197 1.00 68.06 72 PHE A O 1
ATOM 613 N N . ARG A 1 73 ? -0.651 16.390 -25.470 1.00 64.94 73 ARG A N 1
ATOM 614 C CA . ARG A 1 73 ? -0.753 17.311 -24.337 1.00 64.94 73 ARG A CA 1
ATOM 615 C C . ARG A 1 73 ? -2.240 17.499 -24.036 1.00 64.94 73 ARG A C 1
ATOM 617 O O . ARG A 1 73 ? -2.843 18.367 -24.661 1.00 64.94 73 ARG A O 1
ATOM 624 N N . PRO A 1 74 ? -2.841 16.745 -23.090 1.00 61.28 74 PRO A N 1
ATOM 625 C CA . PRO A 1 74 ? -4.195 17.046 -22.653 1.00 61.28 74 PRO A CA 1
ATOM 626 C C . PRO A 1 74 ? -4.233 18.500 -22.207 1.00 61.28 74 PRO A C 1
ATOM 628 O O . PRO A 1 74 ? -3.279 18.980 -21.563 1.00 61.28 74 PRO A O 1
ATOM 631 N N . ASN A 1 75 ? -5.306 19.196 -22.574 1.00 71.44 75 ASN A N 1
ATOM 632 C CA . ASN A 1 75 ? -5.467 20.582 -22.173 1.00 71.44 75 ASN A CA 1
ATOM 633 C C . ASN A 1 75 ? -5.485 20.644 -20.629 1.00 71.44 75 ASN A C 1
ATOM 635 O O . ASN A 1 75 ? -5.752 19.652 -19.942 1.00 71.44 75 ASN A O 1
ATOM 639 N N . ARG A 1 76 ? -5.172 21.805 -20.049 1.00 69.75 76 ARG A N 1
ATOM 640 C CA . ARG A 1 76 ? -5.063 21.956 -18.587 1.00 69.75 76 ARG A CA 1
ATOM 641 C C . ARG A 1 76 ? -6.316 21.470 -17.837 1.00 69.75 76 ARG A C 1
ATOM 643 O O . ARG A 1 76 ? -6.191 20.825 -16.803 1.00 69.75 76 ARG A O 1
ATOM 650 N N . GLN A 1 77 ? -7.505 21.692 -18.396 1.00 69.38 77 GLN A N 1
ATOM 651 C CA . GLN A 1 77 ? -8.775 21.261 -17.807 1.00 69.38 77 GLN A CA 1
ATOM 652 C C . GLN A 1 77 ? -8.939 19.733 -17.813 1.00 69.38 77 GLN A C 1
ATOM 654 O O . GLN A 1 77 ? -9.480 19.170 -16.863 1.00 69.38 77 GLN A O 1
ATOM 659 N N . GLU A 1 78 ? -8.461 19.040 -18.846 1.00 71.88 78 GLU A N 1
ATOM 660 C CA . GLU A 1 78 ? -8.492 17.573 -18.914 1.00 71.88 78 GLU A CA 1
ATOM 661 C C . GLU A 1 78 ? -7.546 16.941 -17.888 1.00 71.88 78 GLU A C 1
ATOM 663 O O . GLU A 1 78 ? -7.906 15.955 -17.237 1.00 71.88 78 GLU A O 1
ATOM 668 N N . ARG A 1 79 ? -6.371 17.549 -17.669 1.00 66.69 79 ARG A N 1
ATOM 669 C CA . ARG A 1 79 ? -5.438 17.133 -16.608 1.00 66.69 79 ARG A CA 1
ATOM 670 C C . ARG A 1 79 ? -6.058 17.293 -15.226 1.00 66.69 79 ARG A C 1
ATOM 672 O O . ARG A 1 79 ? -6.020 16.349 -14.439 1.00 66.69 79 ARG A O 1
ATOM 679 N N . ASP A 1 80 ? -6.684 18.436 -14.960 1.00 69.88 80 ASP A N 1
ATOM 680 C CA . ASP A 1 80 ? -7.319 18.715 -13.669 1.00 69.88 80 ASP A CA 1
ATOM 681 C C . ASP A 1 80 ? -8.501 17.771 -13.400 1.00 69.88 80 ASP A C 1
ATOM 683 O O . ASP A 1 80 ? -8.663 17.268 -12.284 1.00 69.88 80 ASP A O 1
ATOM 687 N N . ARG A 1 81 ? -9.307 17.464 -14.427 1.00 72.12 81 ARG A N 1
ATOM 688 C CA . ARG A 1 81 ? -10.398 16.477 -14.334 1.00 72.12 81 ARG A CA 1
ATOM 689 C C . ARG A 1 81 ? -9.867 15.073 -14.053 1.00 72.12 81 ARG A C 1
ATOM 691 O O . ARG A 1 81 ? -10.379 14.406 -13.154 1.00 72.12 81 ARG A O 1
ATOM 698 N N . SER A 1 82 ? -8.829 14.644 -14.770 1.00 72.94 82 SER A N 1
ATOM 699 C CA . SER A 1 82 ? -8.191 13.338 -14.569 1.00 72.94 82 SER A CA 1
ATOM 700 C C . SER A 1 82 ? -7.575 13.213 -13.171 1.00 72.94 82 SER A C 1
ATOM 702 O O . SER A 1 82 ? -7.787 12.216 -12.479 1.00 72.94 82 SER A O 1
ATOM 704 N N . HIS A 1 83 ? -6.898 14.262 -12.695 1.00 72.62 83 HIS A N 1
ATOM 705 C CA . HIS A 1 83 ? -6.314 14.297 -11.357 1.00 72.62 83 HIS A CA 1
ATOM 706 C C . HIS A 1 83 ? -7.382 14.209 -10.259 1.00 72.62 83 HIS A C 1
ATOM 708 O O . HIS A 1 83 ? -7.272 13.374 -9.360 1.00 72.62 83 HIS A O 1
ATOM 714 N N . LYS A 1 84 ? -8.463 14.996 -10.365 1.00 75.00 84 LYS A N 1
ATOM 715 C CA . LYS A 1 84 ? -9.600 14.925 -9.431 1.00 75.00 84 LYS A CA 1
ATOM 716 C C . LYS A 1 84 ? -10.281 13.555 -9.459 1.00 75.00 84 LYS A C 1
ATOM 718 O O . LYS A 1 84 ? -10.628 13.030 -8.405 1.00 75.00 84 LYS A O 1
ATOM 723 N N . ALA A 1 85 ? -10.445 12.944 -10.633 1.00 76.00 85 ALA A N 1
ATOM 724 C CA . ALA A 1 85 ? -11.014 11.601 -10.756 1.00 76.00 85 ALA A CA 1
ATOM 725 C C . ALA A 1 85 ? -10.117 10.530 -10.109 1.00 76.00 85 ALA A C 1
ATOM 727 O O . ALA A 1 85 ? -10.614 9.639 -9.417 1.00 76.00 85 ALA A O 1
ATOM 728 N N . LYS A 1 86 ? -8.792 10.640 -10.276 1.00 75.50 86 LYS A N 1
ATOM 729 C CA . LYS A 1 86 ? -7.814 9.755 -9.630 1.00 75.50 86 LYS A CA 1
ATOM 730 C C . LYS A 1 86 ? -7.825 9.923 -8.111 1.00 75.50 86 LYS A C 1
ATOM 732 O O . LYS A 1 86 ? -7.879 8.919 -7.409 1.00 75.50 86 LYS A O 1
ATOM 737 N N . GLN A 1 87 ? -7.846 11.158 -7.608 1.00 74.19 87 GLN A N 1
ATOM 738 C CA . GLN A 1 87 ? -7.963 11.434 -6.173 1.00 74.19 87 GLN A CA 1
ATOM 739 C C . GLN A 1 87 ? -9.246 10.843 -5.588 1.00 74.19 87 GLN A C 1
ATOM 741 O O . GLN A 1 87 ? -9.163 10.133 -4.595 1.00 74.19 87 GLN A O 1
ATOM 746 N N . ARG A 1 88 ? -10.396 11.039 -6.249 1.00 76.25 88 ARG A N 1
ATOM 747 C CA . ARG A 1 88 ? -11.681 10.456 -5.824 1.00 76.25 88 ARG A CA 1
ATOM 748 C C . ARG A 1 88 ? -11.653 8.929 -5.768 1.00 76.25 88 ARG A C 1
ATOM 750 O O . ARG A 1 88 ? -12.223 8.339 -4.859 1.00 76.25 88 ARG A O 1
ATOM 757 N N . ARG A 1 89 ? -10.982 8.276 -6.723 1.00 76.50 89 ARG A N 1
ATOM 758 C CA . ARG A 1 89 ? -10.784 6.817 -6.687 1.00 76.50 89 ARG A CA 1
ATOM 759 C C . ARG A 1 89 ? -9.908 6.390 -5.517 1.00 76.50 89 ARG A C 1
ATOM 761 O O . ARG A 1 89 ? -10.248 5.424 -4.848 1.00 76.50 89 ARG A O 1
ATOM 768 N N . VAL A 1 90 ? -8.799 7.087 -5.277 1.00 77.56 90 VAL A N 1
ATOM 769 C CA . VAL A 1 90 ? -7.893 6.770 -4.164 1.00 77.56 90 VAL A CA 1
ATOM 770 C C . VAL A 1 90 ? -8.598 6.957 -2.823 1.00 77.56 90 VAL A C 1
ATOM 772 O O . VAL A 1 90 ? -8.502 6.074 -1.978 1.00 77.56 90 VAL A O 1
ATOM 775 N N . SER A 1 91 ? -9.347 8.046 -2.641 1.00 77.19 91 SER A N 1
ATOM 776 C CA . SER A 1 91 ? -10.112 8.279 -1.415 1.00 77.19 91 SER A CA 1
ATOM 777 C C . SER A 1 91 ? -11.206 7.229 -1.218 1.00 77.19 91 SER A C 1
ATOM 779 O O . SER A 1 91 ? -11.287 6.662 -0.138 1.00 77.19 91 SER A O 1
ATOM 781 N N . ALA A 1 92 ? -11.951 6.861 -2.266 1.00 80.19 92 ALA A N 1
ATOM 782 C CA . ALA A 1 92 ? -12.964 5.804 -2.176 1.00 80.19 92 ALA A CA 1
ATOM 783 C C . ALA A 1 92 ? -12.364 4.420 -1.855 1.00 80.19 92 ALA A C 1
ATOM 785 O O . ALA A 1 92 ? -12.955 3.628 -1.126 1.00 80.19 92 ALA A O 1
ATOM 786 N N . VAL A 1 93 ? -11.175 4.110 -2.387 1.00 80.25 93 VAL A N 1
ATOM 787 C CA . VAL A 1 93 ? -10.452 2.874 -2.043 1.00 80.25 93 VAL A CA 1
ATOM 788 C C . VAL A 1 93 ? -9.963 2.920 -0.598 1.00 80.25 93 VAL A C 1
ATOM 790 O O . VAL A 1 93 ? -10.088 1.923 0.105 1.00 80.25 93 VAL A O 1
ATOM 793 N N . LYS A 1 94 ? -9.446 4.065 -0.143 1.00 75.50 94 LYS A N 1
ATOM 794 C CA . LYS A 1 94 ? -9.000 4.256 1.238 1.00 75.50 94 LYS A CA 1
ATOM 795 C C . LYS A 1 94 ? -10.157 4.085 2.224 1.00 75.50 94 LYS A C 1
ATOM 797 O O . LYS A 1 94 ? -10.022 3.292 3.143 1.00 75.50 94 LYS A O 1
ATOM 802 N N . GLU A 1 95 ? -11.296 4.727 1.979 1.00 77.62 95 GLU A N 1
ATOM 803 C CA . GLU A 1 95 ? -12.510 4.580 2.796 1.00 77.62 95 GLU A CA 1
ATOM 804 C C . GLU A 1 95 ? -12.983 3.124 2.852 1.00 77.62 95 GLU A C 1
ATOM 806 O O . GLU A 1 95 ? -13.321 2.624 3.919 1.00 77.62 95 GLU A O 1
ATOM 811 N N . ARG A 1 96 ? -12.941 2.401 1.725 1.00 77.00 96 ARG A N 1
ATOM 812 C CA . ARG A 1 96 ? -13.301 0.976 1.677 1.00 77.00 96 ARG A CA 1
ATOM 813 C C . ARG A 1 96 ? -12.316 0.079 2.433 1.00 77.00 96 ARG A C 1
ATOM 815 O O . ARG A 1 96 ? -12.712 -0.954 2.967 1.00 77.00 96 ARG A O 1
ATOM 822 N N . ILE A 1 97 ? -11.029 0.424 2.433 1.00 71.88 97 ILE A N 1
ATOM 823 C CA . ILE A 1 97 ? -10.011 -0.293 3.209 1.00 71.88 97 ILE A CA 1
ATOM 824 C C . ILE A 1 97 ? -10.192 0.010 4.694 1.00 71.88 97 ILE A C 1
ATOM 826 O O . ILE A 1 97 ? -10.170 -0.916 5.488 1.00 71.88 97 ILE A O 1
ATOM 830 N N . GLU A 1 98 ? -10.423 1.264 5.075 1.00 68.69 98 GLU A N 1
ATOM 831 C CA . GLU A 1 98 ? -10.689 1.651 6.464 1.00 68.69 98 GLU A CA 1
ATOM 832 C C . GLU A 1 98 ? -11.966 0.996 6.994 1.00 68.69 98 GLU A C 1
ATOM 834 O O . GLU A 1 98 ? -11.955 0.464 8.101 1.00 68.69 98 GLU A O 1
ATOM 839 N N . SER A 1 99 ? -13.038 0.943 6.198 1.00 72.44 99 SER A N 1
ATOM 840 C CA . SER A 1 99 ? -14.265 0.245 6.583 1.00 72.44 99 SER A CA 1
ATOM 841 C C . SER A 1 99 ? -14.032 -1.257 6.740 1.00 72.44 99 SER A C 1
ATOM 843 O O . SER A 1 99 ? -14.480 -1.834 7.722 1.00 72.44 99 SER A O 1
ATOM 845 N N . ARG A 1 100 ? -13.269 -1.883 5.834 1.00 65.19 100 ARG A N 1
ATOM 846 C CA . ARG A 1 100 ? -12.887 -3.296 5.961 1.00 65.19 100 ARG A CA 1
ATOM 847 C C . ARG A 1 100 ? -11.977 -3.558 7.144 1.00 65.19 100 ARG A C 1
ATOM 849 O O . ARG A 1 100 ? -12.179 -4.547 7.819 1.00 65.19 100 ARG A O 1
ATOM 856 N N . ILE A 1 101 ? -11.019 -2.684 7.434 1.00 62.06 101 ILE A N 1
ATOM 857 C CA . ILE A 1 101 ? -10.193 -2.796 8.636 1.00 62.06 101 ILE A CA 1
ATOM 858 C C . ILE A 1 101 ? -11.076 -2.650 9.872 1.00 62.06 101 ILE A C 1
ATOM 860 O O . ILE A 1 101 ? -10.873 -3.382 10.817 1.00 62.06 101 ILE A O 1
ATOM 864 N N . LEU A 1 102 ? -12.086 -1.783 9.887 1.00 59.00 102 LEU A N 1
ATOM 865 C CA . LEU A 1 102 ? -13.028 -1.698 11.010 1.00 59.00 102 LEU A CA 1
ATOM 866 C C . LEU A 1 102 ? -13.960 -2.923 11.115 1.00 59.00 102 LEU A C 1
ATOM 868 O O . LEU A 1 102 ? -14.374 -3.278 12.217 1.00 59.00 102 LEU A O 1
ATOM 872 N N . GLU A 1 103 ? -14.288 -3.569 9.995 1.00 61.19 103 GLU A N 1
ATOM 873 C CA . GLU A 1 103 ? -15.097 -4.796 9.933 1.00 61.19 103 GLU A CA 1
ATOM 874 C C . GLU A 1 103 ? -14.293 -6.075 10.242 1.00 61.19 103 GLU A C 1
ATOM 876 O O . GLU A 1 103 ? -14.832 -6.997 10.848 1.00 61.19 103 GLU A O 1
ATOM 881 N N . GLU A 1 104 ? -13.020 -6.143 9.845 1.00 51.97 104 GLU A N 1
ATOM 882 C CA . GLU A 1 104 ? -12.098 -7.273 10.049 1.00 51.97 104 GLU A CA 1
ATOM 883 C C . GLU A 1 104 ? -11.336 -7.133 11.372 1.00 51.97 104 GLU A C 1
ATOM 885 O O . GLU A 1 104 ? -11.275 -8.079 12.149 1.00 51.97 104 GLU A O 1
ATOM 890 N N . ALA A 1 105 ? -10.878 -5.923 11.715 1.00 48.22 105 ALA A N 1
ATOM 891 C CA . ALA A 1 105 ? -10.565 -5.515 13.088 1.00 48.22 105 ALA A CA 1
ATOM 892 C C . ALA A 1 105 ? -11.854 -5.151 13.837 1.00 48.22 105 ALA A C 1
ATOM 894 O O . ALA A 1 105 ? -11.933 -4.173 14.587 1.00 48.22 105 ALA A O 1
ATOM 895 N N . GLN A 1 106 ? -12.854 -6.018 13.696 1.00 53.69 106 GLN A N 1
ATOM 896 C CA . GLN A 1 106 ? -13.676 -6.430 14.812 1.00 53.69 106 GLN A CA 1
ATOM 897 C C . GLN A 1 106 ? -12.738 -6.866 15.943 1.00 53.69 106 GLN A C 1
ATOM 899 O O . GLN A 1 106 ? -12.491 -8.052 16.132 1.00 53.69 106 GLN A O 1
ATOM 904 N N . LEU A 1 107 ? -12.181 -5.873 16.650 1.00 58.31 107 LEU A N 1
ATOM 905 C CA . LEU A 1 107 ? -11.390 -6.015 17.859 1.00 58.31 107 LEU A CA 1
ATOM 906 C C . LEU A 1 107 ? -12.090 -7.090 18.674 1.00 58.31 107 LEU A C 1
ATOM 908 O O . LEU A 1 107 ? -13.236 -6.892 19.079 1.00 58.31 107 LEU A O 1
ATOM 912 N N . MET A 1 108 ? -11.454 -8.249 18.805 1.00 76.00 108 MET A N 1
ATOM 913 C CA . MET A 1 108 ? -11.814 -9.196 19.842 1.00 76.00 108 MET A CA 1
ATOM 914 C C . MET A 1 108 ? -11.298 -8.540 21.115 1.00 76.00 108 MET A C 1
ATOM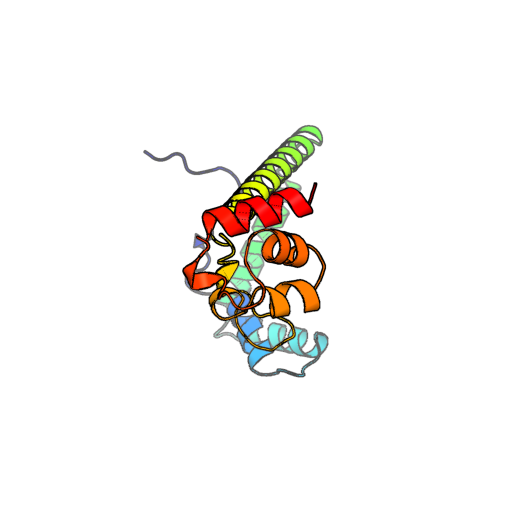 916 O O . MET A 1 108 ? -10.158 -8.742 21.517 1.00 76.00 108 MET A O 1
ATOM 920 N N . LEU A 1 109 ? -12.088 -7.615 21.661 1.00 84.25 109 LEU A N 1
ATOM 921 C CA . LEU A 1 109 ? -11.731 -6.848 22.845 1.00 84.25 109 LEU A CA 1
ATOM 922 C C . LEU A 1 109 ? -11.510 -7.793 24.017 1.00 84.25 109 LEU A C 1
ATOM 924 O O . LEU A 1 109 ? -10.648 -7.519 24.843 1.00 84.25 109 LEU A O 1
ATOM 928 N N . LEU A 1 110 ? -12.226 -8.922 24.047 1.00 87.12 110 LEU A N 1
ATOM 929 C CA . LEU A 1 110 ? -11.969 -9.998 24.995 1.00 87.12 110 LEU A CA 1
ATOM 930 C C . LEU A 1 110 ? -10.564 -10.602 24.841 1.00 87.12 110 LEU A C 1
ATOM 932 O O . LEU A 1 110 ? -9.962 -10.977 25.839 1.00 87.12 110 LEU A O 1
ATOM 936 N N . ASP A 1 111 ? -9.985 -10.624 23.646 1.00 88.69 111 ASP A N 1
ATOM 937 C CA . ASP A 1 111 ? -8.652 -11.198 23.421 1.00 88.69 111 ASP A CA 1
ATOM 938 C C . ASP A 1 111 ? -7.531 -10.139 23.522 1.00 88.69 111 ASP A C 1
ATOM 940 O O . ASP A 1 111 ? -6.351 -10.434 23.325 1.00 88.69 111 ASP A O 1
ATOM 944 N N . MET A 1 112 ? -7.874 -8.895 23.877 1.00 86.94 112 MET A N 1
ATOM 945 C CA . MET A 1 112 ? -6.911 -7.824 24.133 1.00 86.94 112 MET A CA 1
ATOM 946 C C . MET A 1 112 ? -6.096 -8.116 25.398 1.00 86.94 112 MET A C 1
ATOM 948 O O . MET A 1 112 ? -6.663 -8.363 26.460 1.00 86.94 112 MET A O 1
ATOM 952 N N . ILE A 1 113 ? -4.769 -8.026 25.306 1.00 89.56 113 ILE A N 1
ATOM 953 C CA . ILE A 1 113 ? -3.870 -8.220 26.450 1.00 89.56 113 ILE A CA 1
ATOM 954 C C . ILE A 1 113 ? -3.843 -6.963 27.334 1.00 89.56 113 ILE A C 1
ATOM 956 O O . ILE A 1 113 ? -3.606 -5.855 26.849 1.00 89.56 113 ILE A O 1
ATOM 960 N N . LEU A 1 114 ? -4.083 -7.142 28.634 1.00 89.00 114 LEU A N 1
ATOM 961 C CA . LEU A 1 114 ? -4.021 -6.102 29.662 1.00 89.00 114 LEU A CA 1
ATOM 962 C C . LEU A 1 114 ? -2.584 -5.894 30.182 1.00 89.00 114 LEU A C 1
ATOM 964 O O . LEU A 1 114 ? -1.729 -6.757 29.981 1.00 89.00 114 LEU A O 1
ATOM 968 N N . PRO A 1 115 ? -2.294 -4.804 30.927 1.00 86.38 115 PRO A N 1
ATOM 969 C CA . PRO A 1 115 ? -0.985 -4.591 31.563 1.00 86.38 115 PRO A CA 1
ATOM 970 C C . PRO A 1 115 ? -0.554 -5.706 32.528 1.00 86.38 115 PRO A C 1
ATOM 972 O O . PRO A 1 115 ? 0.629 -5.854 32.814 1.00 86.38 115 PRO A O 1
ATOM 975 N N . THR A 1 116 ? -1.504 -6.507 33.016 1.00 84.38 116 THR A N 1
ATOM 976 C CA . THR A 1 116 ? -1.252 -7.712 33.820 1.00 84.38 116 THR A CA 1
ATOM 977 C C . THR A 1 116 ? -0.649 -8.866 33.007 1.00 84.38 116 THR A C 1
ATOM 979 O O . THR A 1 116 ? -0.226 -9.861 33.591 1.00 84.38 116 THR A O 1
ATOM 982 N N . GLY A 1 117 ? -0.615 -8.761 31.674 1.00 86.06 117 GLY A N 1
ATOM 983 C CA . GLY A 1 117 ? -0.129 -9.791 30.754 1.00 86.06 117 GLY A CA 1
ATOM 984 C C . GLY A 1 117 ? -1.172 -10.845 30.367 1.00 86.06 117 GLY A C 1
ATOM 985 O O . GLY A 1 117 ? -0.861 -11.732 29.577 1.00 86.06 117 GLY A O 1
ATOM 986 N N . ARG A 1 118 ? -2.402 -10.756 30.889 1.00 90.69 118 ARG A N 1
ATOM 987 C CA . ARG A 1 118 ? -3.521 -11.658 30.561 1.00 90.69 118 ARG A CA 1
ATOM 988 C C . ARG A 1 118 ? -4.475 -11.016 29.563 1.00 90.69 118 ARG A C 1
ATOM 990 O O . ARG A 1 118 ? -4.537 -9.790 29.469 1.00 90.69 118 ARG A O 1
ATOM 997 N N . SER A 1 119 ? -5.230 -11.833 28.835 1.00 93.75 119 SER A N 1
ATOM 998 C CA . SER A 1 119 ? -6.313 -11.327 27.988 1.00 93.75 119 SER A CA 1
ATOM 999 C C . SER A 1 119 ? -7.449 -10.757 28.843 1.00 93.75 119 SER A C 1
ATOM 1001 O O . SER A 1 119 ? -7.643 -11.161 29.994 1.00 93.75 119 SER A O 1
ATOM 1003 N N . LEU A 1 120 ? -8.228 -9.825 28.292 1.00 93.19 120 LEU A N 1
ATOM 1004 C CA . LEU A 1 120 ? -9.405 -9.284 28.968 1.00 93.19 120 LEU A CA 1
ATOM 1005 C C . LEU A 1 120 ? -10.392 -10.401 29.341 1.00 93.19 120 LEU A C 1
ATOM 1007 O O . LEU A 1 120 ? -10.958 -10.364 30.425 1.00 93.19 120 LEU A O 1
ATOM 1011 N N . ARG A 1 121 ? -10.533 -11.423 28.490 1.00 94.06 121 ARG A N 1
ATOM 1012 C CA . ARG A 1 121 ? -11.359 -12.618 28.701 1.00 94.06 121 ARG A CA 1
ATOM 1013 C C . ARG A 1 121 ? -11.039 -13.330 30.011 1.00 94.06 121 ARG A C 1
ATOM 1015 O O . ARG A 1 121 ? -11.960 -13.808 30.656 1.00 94.06 121 ARG A O 1
ATOM 1022 N N . GLU A 1 122 ? -9.768 -13.379 30.395 1.00 94.56 122 GLU A N 1
ATOM 1023 C CA . GLU A 1 122 ? -9.263 -14.068 31.593 1.00 94.56 122 GLU A CA 1
ATOM 1024 C C . GLU A 1 122 ? -9.034 -13.124 32.782 1.00 94.56 122 GLU A C 1
ATOM 1026 O O . GLU A 1 122 ? -8.542 -13.537 33.833 1.00 94.56 122 GLU A O 1
ATOM 1031 N N . SER A 1 123 ? -9.339 -11.841 32.611 1.00 94.44 123 SER A N 1
ATOM 1032 C CA . SER A 1 123 ? -9.114 -10.824 33.629 1.00 94.44 123 SER A CA 1
ATOM 1033 C C . SER A 1 123 ? -10.351 -10.651 34.503 1.00 94.44 123 SER A C 1
ATOM 1035 O O . SER A 1 123 ? -11.487 -10.814 34.049 1.00 94.44 123 SER A O 1
ATOM 1037 N N . SER A 1 124 ? -10.126 -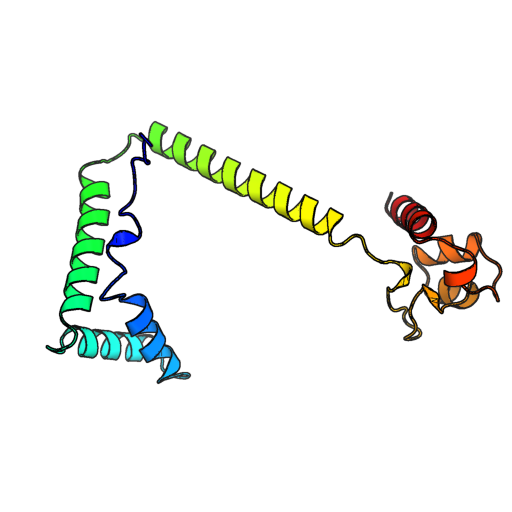10.322 35.771 1.00 95.38 124 SER A N 1
ATOM 1038 C CA . SER A 1 124 ? -11.193 -10.046 36.729 1.00 95.38 124 SER A CA 1
ATOM 1039 C C . SER A 1 124 ? -11.673 -8.590 36.657 1.00 95.38 124 SER A C 1
ATOM 1041 O O . SER A 1 124 ? -11.023 -7.728 36.053 1.00 95.38 124 SER A O 1
ATOM 1043 N N . GLY A 1 125 ? -12.799 -8.283 37.305 1.00 93.31 125 GLY A N 1
ATOM 1044 C CA . GLY A 1 125 ? -13.251 -6.899 37.489 1.00 93.31 125 GLY A CA 1
ATOM 1045 C C . GLY A 1 125 ? -12.221 -6.022 38.202 1.00 93.31 125 GLY A C 1
ATOM 1046 O O . GLY A 1 125 ? -12.040 -4.864 37.829 1.00 93.31 125 GLY A O 1
ATOM 1047 N N . GLU A 1 126 ? -11.489 -6.581 39.166 1.00 94.81 126 GLU A N 1
ATOM 1048 C CA . GLU A 1 126 ? -10.408 -5.876 39.858 1.00 94.81 126 GLU A CA 1
ATOM 1049 C C . GLU A 1 126 ? -9.230 -5.556 38.922 1.00 94.81 126 GLU A C 1
ATOM 1051 O O . GLU A 1 126 ? -8.699 -4.443 38.946 1.00 94.81 126 GLU A O 1
ATOM 1056 N N . ASP A 1 127 ? -8.853 -6.496 38.049 1.00 93.19 127 ASP A N 1
ATOM 1057 C CA . ASP A 1 127 ? -7.795 -6.282 37.053 1.00 93.19 127 ASP A CA 1
ATOM 1058 C C . ASP A 1 127 ? -8.174 -5.175 36.060 1.00 93.19 127 ASP A C 1
ATOM 1060 O O . ASP A 1 127 ? -7.336 -4.349 35.690 1.00 93.19 127 ASP A O 1
ATOM 1064 N N . CYS A 1 128 ? -9.450 -5.126 35.663 1.00 92.44 128 CYS A N 1
ATOM 1065 C CA . CYS A 1 128 ? -9.986 -4.084 34.788 1.00 92.44 128 CYS A CA 1
ATOM 1066 C C . CYS A 1 128 ? -9.977 -2.704 35.458 1.00 92.44 128 CYS A C 1
ATOM 1068 O O . CYS A 1 128 ? -9.623 -1.716 34.813 1.00 92.44 128 CYS A O 1
ATOM 1070 N N . GLU A 1 129 ? -10.328 -2.631 36.745 1.00 94.38 129 GLU A N 1
ATOM 1071 C CA . GLU A 1 129 ? -10.284 -1.381 37.508 1.00 94.38 129 GLU A CA 1
ATOM 1072 C C . GLU A 1 129 ? -8.842 -0.880 37.652 1.00 94.38 129 GLU A C 1
ATOM 1074 O O . GLU A 1 129 ? -8.567 0.299 37.424 1.00 94.38 129 GLU A O 1
ATOM 1079 N N . ARG A 1 130 ? -7.901 -1.790 37.939 1.00 92.50 130 ARG A N 1
ATOM 1080 C CA . ARG A 1 130 ? -6.469 -1.483 38.063 1.00 92.50 130 ARG A CA 1
ATOM 1081 C C . ARG A 1 130 ? -5.848 -1.027 36.741 1.00 92.50 130 ARG A C 1
ATOM 1083 O O . ARG A 1 130 ? -4.973 -0.164 36.750 1.00 92.50 130 ARG A O 1
ATOM 1090 N N . ALA A 1 131 ? -6.280 -1.598 35.616 1.00 90.81 131 ALA A N 1
ATOM 1091 C CA . ALA A 1 131 ? -5.812 -1.208 34.287 1.00 90.81 131 ALA A CA 1
ATOM 1092 C C . ALA A 1 131 ? -6.292 0.198 33.873 1.00 90.81 131 ALA A C 1
ATOM 1094 O O . ALA A 1 131 ? -5.608 0.876 33.104 1.00 90.81 131 ALA A O 1
ATOM 1095 N N . GLY A 1 132 ? -7.433 0.653 34.399 1.00 88.88 132 GLY A N 1
ATOM 1096 C CA . GLY A 1 132 ? -7.940 2.009 34.203 1.00 88.88 132 GLY A CA 1
ATOM 1097 C C . GLY A 1 132 ? -8.481 2.307 32.797 1.00 88.88 132 GLY A C 1
ATOM 1098 O O . GLY A 1 132 ? -8.686 1.433 31.950 1.00 88.88 132 GLY A O 1
ATOM 1099 N N . GLY A 1 133 ? -8.749 3.588 32.531 1.00 90.31 133 GLY A N 1
ATOM 1100 C CA . GLY A 1 133 ? -9.272 4.049 31.243 1.00 90.31 133 GLY A CA 1
ATOM 1101 C C . GLY A 1 133 ? -10.681 3.520 30.954 1.00 90.31 133 GLY A C 1
ATOM 1102 O O . GLY A 1 133 ? -11.574 3.588 31.797 1.00 90.31 133 GLY A O 1
ATOM 1103 N N . TRP A 1 134 ? -10.905 2.994 29.747 1.00 91.75 134 TRP A N 1
ATOM 1104 C CA . TRP A 1 134 ? -12.214 2.444 29.376 1.00 91.75 134 TRP A CA 1
ATOM 1105 C C . TRP A 1 134 ? -12.539 1.129 30.107 1.00 91.75 134 TRP A C 1
ATOM 1107 O O . TRP A 1 134 ? -13.712 0.781 30.233 1.00 91.75 134 TRP A O 1
ATOM 1117 N N . LEU A 1 135 ? -11.530 0.424 30.634 1.00 92.69 135 LEU A N 1
ATOM 1118 C CA . LEU A 1 135 ? -11.705 -0.834 31.366 1.00 92.69 135 LEU A CA 1
ATOM 1119 C C . LEU A 1 135 ? -12.359 -0.625 32.738 1.00 92.69 135 LEU A C 1
ATOM 1121 O O . LEU A 1 135 ? -13.093 -1.497 33.194 1.00 92.69 135 LEU A O 1
ATOM 1125 N N . SER A 1 136 ? -12.250 0.566 33.334 1.00 92.75 136 SER A N 1
ATOM 1126 C CA . SER A 1 136 ? -13.028 0.921 34.531 1.00 92.75 136 SER A CA 1
ATOM 1127 C C . SER A 1 136 ? -14.543 0.919 34.270 1.00 92.75 136 SER A C 1
ATOM 1129 O O . SER A 1 136 ? -15.344 0.730 35.182 1.00 92.75 136 SER A O 1
ATOM 1131 N N . GLN A 1 137 ? -14.990 1.097 33.017 1.00 92.44 137 GLN A N 1
ATOM 1132 C CA . GLN A 1 137 ? -16.411 0.935 32.669 1.00 92.44 137 GLN A CA 1
ATOM 1133 C C . GLN A 1 137 ? -16.834 -0.538 32.655 1.00 92.44 137 GLN A C 1
ATOM 1135 O O . GLN A 1 137 ? -17.987 -0.836 32.961 1.00 92.44 137 GLN A O 1
ATOM 1140 N N . VAL A 1 138 ? -15.911 -1.451 32.334 1.00 91.88 138 VAL A N 1
ATOM 1141 C CA . VAL A 1 138 ? -16.117 -2.902 32.449 1.00 91.88 138 VAL A CA 1
ATOM 1142 C C . VAL A 1 138 ? -16.195 -3.287 33.926 1.00 91.88 138 VAL A C 1
ATOM 1144 O O . VAL A 1 138 ? -17.166 -3.919 34.331 1.00 91.88 138 VAL A O 1
ATOM 1147 N N . ALA A 1 139 ? -15.261 -2.801 34.750 1.00 93.69 139 ALA A N 1
ATOM 1148 C CA . ALA A 1 139 ? -15.238 -3.045 36.194 1.00 93.69 139 ALA A CA 1
ATOM 1149 C C . ALA A 1 139 ? -16.508 -2.560 36.918 1.00 93.69 139 ALA A C 1
ATOM 1151 O O . ALA A 1 139 ? -16.995 -3.217 37.828 1.00 93.69 139 ALA A O 1
ATOM 1152 N N . LYS A 1 140 ? -17.129 -1.462 36.467 1.00 93.88 140 LYS A N 1
ATOM 1153 C CA . LYS A 1 140 ? -18.426 -0.990 36.995 1.00 93.88 140 LYS A CA 1
ATOM 1154 C C . LYS A 1 140 ? -19.610 -1.916 36.698 1.00 93.88 140 LYS A C 1
ATOM 1156 O O . LYS A 1 140 ? -20.685 -1.720 37.265 1.00 93.88 140 LYS A O 1
ATOM 1161 N N . LYS A 1 141 ? -19.473 -2.850 35.754 1.00 93.31 141 LYS A N 1
ATOM 1162 C CA . LYS A 1 141 ? -20.556 -3.739 35.303 1.00 93.31 141 LYS A CA 1
ATOM 1163 C C . LYS A 1 141 ? -20.434 -5.165 35.822 1.00 93.31 141 LYS A C 1
ATOM 1165 O O . LYS A 1 141 ? -21.408 -5.904 35.705 1.00 93.31 141 LYS A O 1
ATOM 1170 N N . ILE A 1 142 ? -19.296 -5.531 36.401 1.00 92.88 142 ILE A N 1
ATOM 1171 C CA . ILE A 1 142 ? -19.024 -6.877 36.909 1.00 92.88 142 ILE A CA 1
ATOM 1172 C C . ILE A 1 142 ? -18.502 -6.798 38.344 1.00 92.88 142 ILE A C 1
ATOM 1174 O O . ILE A 1 142 ? -18.003 -5.764 38.774 1.00 92.88 142 ILE A O 1
ATOM 1178 N N . GLN A 1 143 ? -18.630 -7.873 39.115 1.00 89.94 143 GLN A N 1
ATOM 1179 C CA . GLN A 1 143 ? -18.084 -7.896 40.474 1.00 89.94 143 GLN A CA 1
ATOM 1180 C C . GLN A 1 143 ? -16.550 -8.054 40.445 1.00 89.94 143 GLN A C 1
ATOM 1182 O O . GLN A 1 143 ? -16.031 -8.669 39.512 1.00 89.94 143 GLN A O 1
ATOM 1187 N N . PRO A 1 144 ? -15.809 -7.580 41.468 1.00 89.44 144 PRO A N 1
ATOM 1188 C CA . PRO A 1 144 ? -14.342 -7.595 41.461 1.00 89.44 144 PRO A CA 1
ATOM 1189 C C . PRO A 1 144 ? -13.706 -8.962 41.171 1.00 89.44 144 PRO A C 1
ATOM 1191 O O . PRO A 1 144 ? -12.732 -9.022 40.434 1.00 89.44 144 PRO A O 1
ATOM 1194 N N . GLY A 1 145 ? -14.277 -10.056 41.688 1.00 90.38 145 GLY A N 1
ATOM 1195 C CA . GLY A 1 145 ? -13.766 -11.419 41.483 1.00 90.38 145 GLY A CA 1
ATOM 1196 C C . GLY A 1 145 ? -14.328 -12.160 40.265 1.00 90.38 145 GLY A C 1
ATOM 1197 O O . GLY A 1 145 ? -13.956 -13.307 40.036 1.00 90.38 145 GLY A O 1
ATOM 1198 N N . GLN A 1 146 ? -15.244 -11.5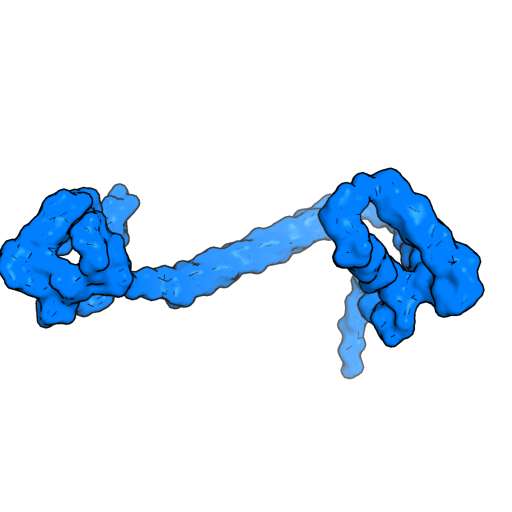55 39.504 1.00 94.06 146 GLN A N 1
ATOM 1199 C CA . GLN A 1 146 ? -15.813 -12.191 38.314 1.00 94.06 146 GLN A CA 1
ATOM 1200 C C . GLN A 1 146 ? -14.883 -12.031 37.115 1.00 94.06 146 GLN A C 1
ATOM 1202 O O . GLN A 1 146 ? -14.332 -10.953 36.892 1.00 94.06 146 GLN A O 1
ATOM 1207 N N . ILE A 1 147 ? -14.756 -13.100 36.330 1.00 95.38 147 ILE A N 1
ATOM 1208 C CA . ILE A 1 147 ? -13.988 -13.123 35.087 1.00 95.38 147 ILE A CA 1
ATOM 1209 C C . ILE A 1 147 ? -14.836 -12.545 33.955 1.00 95.38 147 ILE A C 1
ATOM 1211 O O . ILE A 1 147 ? -15.977 -12.959 33.747 1.00 95.38 147 ILE A O 1
ATOM 1215 N N . VAL A 1 148 ? -14.280 -11.585 33.211 1.00 93.00 148 VAL A N 1
ATOM 1216 C CA . VAL A 1 148 ? -15.007 -10.857 32.155 1.00 93.00 148 VAL A CA 1
ATOM 1217 C C . VAL A 1 148 ? -15.541 -11.813 31.085 1.00 93.00 148 VAL A C 1
ATOM 1219 O O . VAL A 1 148 ? -16.686 -11.665 30.666 1.00 93.00 148 VAL A O 1
ATOM 1222 N N . GLY A 1 149 ? -14.746 -12.801 30.663 1.00 91.00 149 GLY A N 1
ATOM 1223 C CA . GLY A 1 149 ? -15.124 -13.759 29.621 1.00 91.00 149 GLY A CA 1
ATOM 1224 C C . GLY A 1 149 ? -16.306 -14.664 29.974 1.00 91.00 149 GLY A C 1
ATOM 1225 O O . GLY A 1 149 ? -16.977 -15.145 29.063 1.00 91.00 149 GLY A O 1
ATOM 1226 N N . ASP A 1 150 ? -16.587 -14.850 31.266 1.00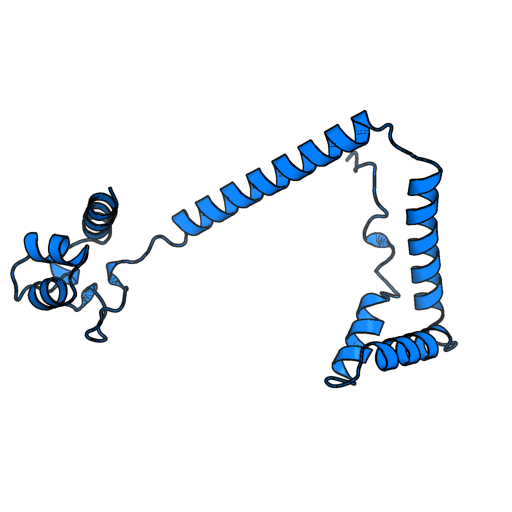 92.62 150 ASP A N 1
ATOM 1227 C CA . ASP A 1 150 ? -17.681 -15.701 31.746 1.00 92.62 150 ASP A CA 1
ATOM 1228 C C . ASP A 1 150 ? -19.008 -14.939 31.847 1.00 92.62 150 ASP A C 1
ATOM 1230 O O . ASP A 1 150 ? -20.085 -15.529 31.746 1.00 92.62 150 ASP A O 1
ATOM 1234 N N . VAL A 1 151 ? -18.944 -13.621 32.059 1.00 93.69 151 VAL A N 1
ATOM 1235 C CA . VAL A 1 151 ? -20.122 -12.790 32.366 1.00 93.69 151 VAL A CA 1
ATOM 1236 C C . VAL A 1 151 ? -20.445 -11.758 31.286 1.00 93.69 151 VAL A C 1
ATOM 1238 O O . VAL A 1 151 ? -21.537 -11.187 31.298 1.00 93.69 151 VAL A O 1
ATOM 1241 N N . MET A 1 152 ? -19.529 -11.504 30.347 1.00 91.12 152 MET A N 1
ATOM 1242 C CA . MET A 1 152 ? -19.715 -10.542 29.264 1.00 91.12 152 MET A CA 1
ATOM 1243 C C . MET A 1 152 ? -19.431 -11.144 27.892 1.00 91.12 152 MET A C 1
ATOM 1245 O O . MET A 1 152 ? -18.399 -11.757 27.636 1.00 91.12 152 MET A O 1
ATOM 1249 N N . THR A 1 153 ? -20.335 -10.865 26.961 1.00 90.06 153 THR A N 1
ATOM 1250 C CA . THR A 1 153 ? -20.130 -11.119 25.535 1.00 90.06 153 THR A CA 1
ATOM 1251 C C . THR A 1 153 ? -19.276 -10.026 24.900 1.00 90.06 153 THR A C 1
ATOM 1253 O O . THR A 1 153 ? -19.274 -8.868 25.330 1.00 90.06 153 THR A O 1
ATOM 1256 N N . GLU A 1 154 ? -18.612 -10.373 23.801 1.00 88.00 154 GLU A N 1
ATOM 1257 C CA . GLU A 1 154 ? -17.822 -9.446 22.986 1.00 88.00 154 GLU A CA 1
ATOM 1258 C C . GLU A 1 154 ? -18.630 -8.192 22.588 1.00 88.00 154 GLU A C 1
ATOM 1260 O O . GLU A 1 154 ? -18.140 -7.065 22.638 1.00 88.00 154 GLU A O 1
ATOM 1265 N N . GLU A 1 155 ? -19.917 -8.353 22.274 1.00 86.25 155 GLU A N 1
ATOM 1266 C CA . GLU A 1 155 ? -20.809 -7.245 21.921 1.00 86.25 155 GLU A CA 1
ATOM 1267 C C . GLU A 1 155 ? -21.052 -6.276 23.084 1.00 86.25 155 GLU A C 1
ATOM 1269 O O . GLU A 1 155 ? -21.089 -5.058 22.880 1.00 86.25 155 GLU A O 1
ATOM 1274 N N . GLN A 1 156 ? -21.200 -6.788 24.308 1.00 89.12 156 GLN A N 1
ATOM 1275 C CA . GLN A 1 156 ? -21.369 -5.956 25.501 1.00 89.12 156 GLN A CA 1
ATOM 1276 C C . GLN A 1 156 ? -20.089 -5.172 25.806 1.00 89.12 156 GLN A C 1
ATOM 1278 O O . GLN A 1 156 ? -20.161 -3.968 26.063 1.00 89.12 156 GLN A O 1
ATOM 1283 N N . VAL A 1 157 ? -18.922 -5.814 25.691 1.00 89.31 157 VAL A N 1
ATOM 1284 C CA . VAL A 1 157 ? -17.615 -5.157 25.858 1.00 89.31 157 VAL A CA 1
ATOM 1285 C C . VAL A 1 157 ? -17.415 -4.066 24.797 1.00 89.31 157 VAL A C 1
ATOM 1287 O O . VAL A 1 157 ? -17.015 -2.946 25.121 1.00 89.31 157 VAL A O 1
ATOM 1290 N N . ARG A 1 158 ? -17.803 -4.320 23.541 1.00 86.88 158 ARG A N 1
ATOM 1291 C CA . ARG A 1 158 ? -17.756 -3.318 22.458 1.00 86.88 158 ARG A CA 1
ATOM 1292 C C . ARG A 1 158 ? -18.626 -2.100 22.723 1.00 86.88 158 ARG A C 1
ATOM 1294 O O . ARG A 1 158 ? -18.215 -0.985 22.401 1.00 86.88 158 ARG A O 1
ATOM 1301 N N . ARG A 1 159 ? -19.824 -2.280 23.287 1.00 87.88 159 ARG A N 1
ATOM 1302 C CA . ARG A 1 159 ? -20.698 -1.148 23.645 1.00 87.88 159 ARG A CA 1
ATOM 1303 C C . ARG A 1 159 ? -20.036 -0.258 24.693 1.00 87.88 159 ARG A C 1
ATOM 1305 O O . ARG A 1 159 ? -20.058 0.959 24.533 1.00 87.88 159 ARG A O 1
ATOM 1312 N N . LEU A 1 160 ? -19.400 -0.855 25.701 1.00 89.75 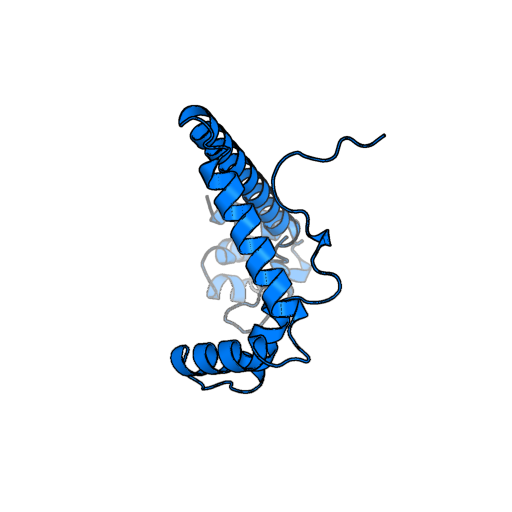160 LEU A N 1
ATOM 1313 C CA . LEU A 1 160 ? -18.666 -0.115 26.729 1.00 89.75 160 LEU A CA 1
ATOM 1314 C C . LEU A 1 160 ? -17.463 0.642 26.154 1.00 89.75 160 LEU A C 1
ATOM 1316 O O . LEU A 1 160 ? -17.287 1.822 26.446 1.00 89.75 160 LEU A O 1
ATOM 1320 N N . TRP A 1 161 ? -16.682 0.005 25.280 1.00 88.69 161 TRP A N 1
ATOM 1321 C CA . TRP A 1 161 ? -15.543 0.646 24.618 1.00 88.69 161 TRP A CA 1
ATOM 1322 C C . TRP A 1 161 ? -15.955 1.831 23.737 1.00 88.69 161 TRP A C 1
ATOM 1324 O O . TRP A 1 161 ? -15.323 2.885 23.779 1.00 88.69 161 TRP A O 1
ATOM 1334 N N . LYS A 1 162 ? -17.038 1.687 22.960 1.00 85.25 162 LYS A N 1
ATOM 1335 C CA . LYS A 1 162 ? -17.582 2.783 22.143 1.00 85.25 162 LYS A CA 1
ATOM 1336 C C . LYS A 1 162 ? -18.099 3.934 23.007 1.00 85.25 162 LYS A C 1
ATOM 1338 O O . LYS A 1 162 ? -17.835 5.082 22.672 1.00 85.25 162 LYS A O 1
ATOM 1343 N N . ALA A 1 163 ? -18.791 3.631 24.107 1.00 83.81 163 ALA A N 1
ATOM 1344 C CA . ALA A 1 163 ? -19.314 4.642 25.025 1.00 83.81 163 ALA A CA 1
ATOM 1345 C C . ALA A 1 163 ? -18.198 5.435 25.727 1.00 83.81 163 ALA A C 1
ATOM 1347 O O . ALA A 1 163 ? -18.371 6.614 25.990 1.00 83.81 163 ALA A O 1
ATOM 1348 N N . ALA A 1 164 ? -17.048 4.810 25.993 1.00 81.88 164 ALA A N 1
ATOM 1349 C CA . ALA A 1 164 ? -15.897 5.466 26.618 1.00 81.88 164 ALA A CA 1
ATOM 1350 C C . ALA A 1 164 ? -15.066 6.344 25.659 1.00 81.88 164 ALA A C 1
ATOM 1352 O O . ALA A 1 164 ? -14.169 7.050 26.111 1.00 81.88 164 ALA A O 1
ATOM 1353 N N . LYS A 1 165 ? -15.310 6.258 24.343 1.00 72.69 165 LYS A N 1
ATOM 1354 C CA . LYS A 1 165 ? -14.632 7.061 23.310 1.00 72.69 165 LYS A CA 1
ATOM 1355 C C . LYS A 1 165 ? -15.407 8.316 22.888 1.00 72.69 165 LYS A C 1
ATOM 1357 O O . LYS A 1 165 ? -14.857 9.100 22.115 1.00 72.69 165 LYS A O 1
ATOM 1362 N N . GLN A 1 166 ? -16.661 8.454 23.321 1.00 56.97 166 GLN A N 1
ATOM 1363 C CA . GLN A 1 166 ? -17.485 9.655 23.142 1.00 56.97 166 GLN A CA 1
ATOM 1364 C C . GLN A 1 166 ? -17.246 10.621 24.298 1.00 56.97 166 GLN A C 1
ATOM 1366 O O . GLN A 1 166 ? -17.228 11.837 24.019 1.00 56.97 166 GLN A O 1
#

Sequence (166 aa):
MLYTGTYGAKVQSWKKANPRELLKRLIDGHPSAEKSFLLVKLREELFHEENIEYLEAMIEYWFINNYHSLVFRPNRQERDRSHKAKQRRVSAVKERIESRILEEAQLMLLDMILPTGRSLRESSGEDCERAGGWLSQVAKKIQPGQIVGDVMTEEQVRRLWKAAKQ